Protein AF-A0A936J307-F1 (afdb_monomer)

Sequence (129 aa):
MAWFHLVFGILLFVVFTQTGACMRADFPDKEMMSQELRVLVRSRHIYILFSALIHISLGAYFRFASSTWRKAVQIAGSAVLLASSALLFRAFVVETYTLQNYSDLSRFGIYASLAGVALHLIGGVQRKN

Solvent-acc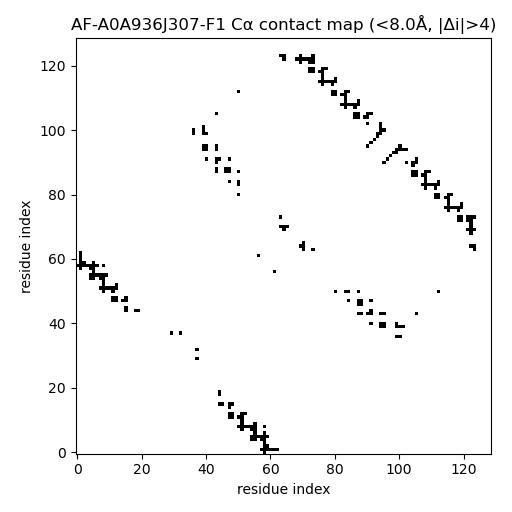essible surface area (backbone atoms only — not comparable to full-atom values): 6474 Å² total; per-residue (Å²): 104,30,67,55,29,28,55,52,11,51,51,33,40,53,50,30,58,50,54,53,49,50,52,52,68,79,47,70,65,60,82,80,47,54,72,68,50,53,50,50,45,52,51,32,50,50,44,29,40,53,44,12,50,54,26,32,53,39,20,76,69,56,72,82,43,90,50,68,68,31,31,50,37,31,51,51,11,53,53,34,37,52,53,14,44,52,29,22,49,48,24,30,51,43,30,48,74,71,63,64,44,90,66,64,44,45,55,52,12,52,53,29,38,53,50,11,52,48,28,36,46,68,24,56,62,74,80,85,125

Nearest PDB structures (foldseek):
  7oqz-assembly1_A  TM=3.594E-01  e=7.501E-01  Homo sapiens
  8u8f-assembly1_R  TM=3.563E-01  e=1.858E+00  Homo sapiens
  4zud-assembly1_A  TM=2.670E-01  e=2.513E+00  Escherichia coli

pLDDT: mean 94.51, std 7.67, range [49.78, 98.81]

Mean predicted aligned error: 3.51 Å

Structure (mmCIF, N/CA/C/O backbone):
data_AF-A0A936J307-F1
#
_entry.id   AF-A0A936J307-F1
#
loop_
_atom_site.group_PDB
_atom_site.id
_atom_site.type_symbol
_atom_site.label_atom_id
_atom_site.label_alt_id
_atom_site.label_comp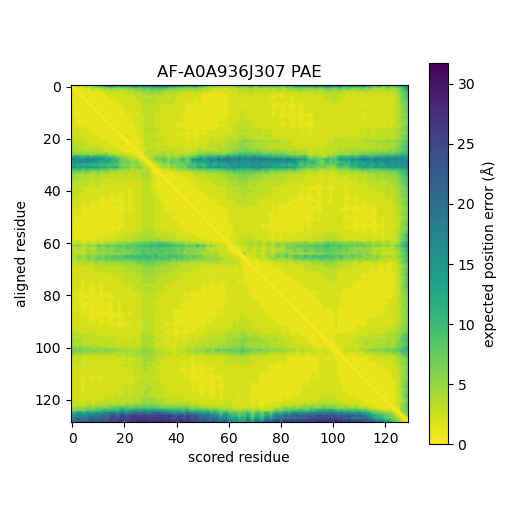_id
_atom_site.label_asym_id
_atom_site.label_entity_id
_atom_site.label_seq_id
_atom_site.pdbx_PDB_ins_code
_atom_site.Cartn_x
_atom_site.Cartn_y
_atom_site.Cartn_z
_atom_site.occupancy
_atom_site.B_iso_or_equiv
_atom_site.auth_seq_id
_atom_site.auth_comp_id
_atom_site.auth_asym_id
_atom_site.auth_atom_id
_atom_site.pdbx_PDB_model_num
ATOM 1 N N . MET A 1 1 ? -2.561 7.127 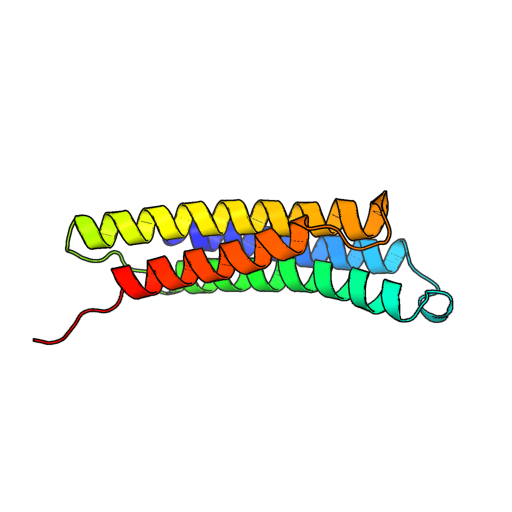15.361 1.00 83.25 1 MET A N 1
ATOM 2 C CA . MET A 1 1 ? -2.697 6.081 14.321 1.00 83.25 1 MET A CA 1
ATOM 3 C C . MET A 1 1 ? -3.516 6.530 13.122 1.00 83.25 1 MET A C 1
ATOM 5 O O . MET A 1 1 ? -2.969 6.453 12.038 1.00 83.25 1 MET A O 1
ATOM 9 N N . ALA A 1 2 ? -4.741 7.055 13.268 1.00 91.94 2 ALA A N 1
ATOM 10 C CA . ALA A 1 2 ? -5.491 7.592 12.118 1.00 91.94 2 ALA A CA 1
ATOM 11 C C . ALA A 1 2 ? -4.693 8.668 11.350 1.00 91.94 2 ALA A C 1
ATOM 13 O O . ALA A 1 2 ? -4.380 8.486 10.180 1.00 91.94 2 ALA A O 1
ATOM 14 N N . TRP A 1 3 ? -4.211 9.704 12.047 1.00 95.62 3 TRP A N 1
ATOM 15 C CA . TRP A 1 3 ? -3.333 10.721 11.447 1.00 95.62 3 TRP A CA 1
ATOM 16 C C . TRP A 1 3 ? -2.098 10.135 10.746 1.00 95.62 3 TRP A C 1
ATOM 18 O O . TRP A 1 3 ? -1.757 10.538 9.641 1.00 95.62 3 TRP A O 1
ATOM 28 N N . PHE A 1 4 ? -1.458 9.138 11.362 1.00 96.88 4 PHE A N 1
ATOM 29 C CA . PHE A 1 4 ? -0.306 8.461 10.770 1.00 96.88 4 PHE A CA 1
ATOM 30 C C . PHE A 1 4 ? -0.671 7.766 9.450 1.00 96.88 4 PHE A C 1
ATOM 32 O O . PHE A 1 4 ? 0.016 7.968 8.456 1.00 96.88 4 PHE A O 1
ATOM 39 N N . HIS A 1 5 ? -1.767 7.000 9.415 1.00 98.06 5 HIS A N 1
ATOM 40 C CA . HIS A 1 5 ? -2.251 6.377 8.181 1.00 98.06 5 HIS A CA 1
ATOM 41 C C . HIS A 1 5 ? -2.597 7.422 7.116 1.00 98.06 5 HIS A C 1
ATOM 43 O O . HIS A 1 5 ? -2.258 7.217 5.956 1.00 98.06 5 HIS A O 1
ATOM 49 N N . LEU A 1 6 ? -3.189 8.555 7.503 1.00 98.31 6 LEU A N 1
ATOM 50 C CA . LEU A 1 6 ? -3.519 9.633 6.574 1.00 98.31 6 LEU A CA 1
ATOM 51 C C . LEU A 1 6 ? -2.262 10.230 5.932 1.00 98.31 6 LEU A C 1
ATOM 53 O O . LEU A 1 6 ? -2.151 10.246 4.710 1.00 98.31 6 LEU A O 1
ATOM 57 N N . VAL A 1 7 ? -1.300 10.673 6.749 1.00 98.44 7 VAL A N 1
ATOM 58 C CA . VAL A 1 7 ? -0.038 11.251 6.260 1.00 98.44 7 VAL A CA 1
ATOM 59 C C . VAL A 1 7 ? 0.715 10.237 5.406 1.00 98.44 7 VAL A C 1
ATOM 61 O O . VAL A 1 7 ? 1.128 10.555 4.296 1.00 98.44 7 VAL A O 1
ATOM 64 N N . PHE A 1 8 ? 0.846 8.999 5.882 1.00 98.56 8 PHE A N 1
ATOM 65 C CA . PHE A 1 8 ? 1.536 7.944 5.146 1.00 98.56 8 PHE A CA 1
ATOM 66 C C . PHE A 1 8 ? 0.848 7.620 3.812 1.00 98.56 8 PHE A C 1
ATOM 68 O O . PHE A 1 8 ? 1.517 7.459 2.796 1.00 98.56 8 PHE A O 1
ATOM 75 N N . GLY A 1 9 ? -0.484 7.580 3.788 1.00 98.56 9 GLY A N 1
ATOM 76 C CA . GLY A 1 9 ? -1.259 7.371 2.570 1.00 98.56 9 GLY A CA 1
ATOM 77 C C . GLY A 1 9 ? -1.100 8.512 1.563 1.00 98.56 9 GLY A C 1
ATOM 78 O O . GLY A 1 9 ? -0.927 8.250 0.377 1.00 98.56 9 GLY A O 1
ATOM 79 N N . ILE A 1 10 ? -1.067 9.767 2.024 1.00 98.75 10 ILE A N 1
ATOM 80 C CA . ILE A 1 10 ? -0.773 10.931 1.172 1.00 98.75 10 ILE A CA 1
ATOM 81 C C . ILE A 1 10 ? 0.649 10.840 0.604 1.00 98.75 10 ILE A C 1
ATOM 83 O O . ILE A 1 10 ? 0.844 11.060 -0.589 1.00 98.75 10 ILE A O 1
ATOM 87 N N . LEU A 1 11 ? 1.639 10.463 1.420 1.00 98.69 11 LEU A N 1
ATOM 88 C CA . LEU A 1 11 ? 3.010 10.259 0.945 1.00 98.69 11 LEU A CA 1
ATOM 89 C C . LEU A 1 11 ? 3.077 9.159 -0.122 1.00 98.69 11 LEU A C 1
ATOM 91 O O . LEU A 1 11 ? 3.679 9.369 -1.171 1.00 98.69 11 LEU A O 1
ATOM 95 N N . LEU A 1 12 ? 2.410 8.019 0.087 1.00 98.69 12 LEU A N 1
ATOM 96 C CA . LEU A 1 12 ? 2.319 6.964 -0.927 1.00 98.69 12 LEU A CA 1
ATOM 97 C C . LEU A 1 12 ? 1.601 7.425 -2.198 1.00 98.69 12 LEU A C 1
ATOM 99 O O . LEU A 1 12 ? 1.975 7.008 -3.291 1.00 98.69 12 LEU A O 1
ATOM 103 N N . PHE A 1 13 ? 0.594 8.290 -2.082 1.00 98.75 13 PHE A N 1
ATOM 104 C CA . PHE A 1 13 ? -0.076 8.874 -3.240 1.00 98.75 13 PHE A CA 1
ATOM 105 C C . PHE A 1 13 ? 0.878 9.766 -4.049 1.00 98.75 13 PHE A C 1
ATOM 107 O O . PHE A 1 13 ? 0.893 9.694 -5.276 1.00 98.75 13 PHE A O 1
ATOM 114 N N . VAL A 1 14 ? 1.734 10.548 -3.383 1.00 98.69 14 VAL A N 1
ATOM 115 C CA . VAL A 1 14 ? 2.809 11.303 -4.051 1.00 98.69 14 VAL A CA 1
ATOM 116 C C . VAL A 1 14 ? 3.824 10.359 -4.705 1.00 98.69 14 VAL A C 1
ATOM 118 O O . VAL A 1 14 ? 4.204 10.566 -5.853 1.00 98.69 14 VAL A O 1
ATOM 121 N N . VAL A 1 15 ? 4.222 9.277 -4.030 1.00 98.50 15 VAL A N 1
ATOM 122 C CA . VAL A 1 15 ? 5.099 8.251 -4.625 1.00 98.50 15 VAL A CA 1
ATOM 123 C C . VAL A 1 15 ? 4.448 7.624 -5.861 1.00 98.50 15 VAL A C 1
ATOM 125 O O . VAL A 1 15 ? 5.110 7.416 -6.878 1.00 98.50 15 VAL A O 1
ATOM 128 N N . PHE A 1 16 ? 3.142 7.364 -5.825 1.00 98.62 16 PHE A N 1
ATOM 129 C CA . PHE A 1 16 ? 2.393 6.919 -6.994 1.00 98.62 16 PHE A CA 1
ATOM 130 C C . PHE A 1 16 ? 2.501 7.940 -8.138 1.00 98.62 16 PHE A C 1
ATOM 132 O O . PHE A 1 16 ? 2.930 7.572 -9.225 1.00 98.62 16 PHE A O 1
ATOM 139 N N . THR A 1 17 ? 2.221 9.228 -7.930 1.00 98.44 17 THR A N 1
ATOM 140 C CA . THR A 1 17 ? 2.307 10.206 -9.035 1.00 98.44 17 THR A CA 1
ATOM 141 C C . THR A 1 17 ? 3.721 10.320 -9.617 1.00 98.44 17 THR A C 1
ATOM 143 O O . THR A 1 17 ? 3.872 10.374 -10.842 1.00 98.44 17 THR A O 1
ATOM 146 N N . GLN A 1 18 ? 4.750 10.279 -8.766 1.00 98.19 18 GLN A N 1
ATOM 147 C CA . GLN A 1 18 ? 6.157 10.313 -9.176 1.00 98.19 18 GLN A CA 1
ATOM 148 C C . GLN A 1 18 ? 6.555 9.075 -9.984 1.00 98.19 18 GLN A C 1
ATOM 150 O O . GLN A 1 18 ? 7.074 9.205 -11.090 1.00 98.19 18 GLN A O 1
ATOM 155 N N . THR A 1 19 ? 6.251 7.874 -9.490 1.00 97.19 19 THR A N 1
ATOM 156 C CA . THR A 1 19 ? 6.560 6.620 -10.203 1.00 97.19 19 THR A CA 1
ATOM 157 C C . THR A 1 19 ? 5.859 6.539 -11.560 1.00 97.19 19 THR A C 1
ATOM 159 O O . THR A 1 19 ? 6.438 6.048 -12.527 1.00 97.19 19 THR A O 1
ATOM 162 N N . GLY A 1 20 ? 4.650 7.096 -11.674 1.00 96.50 20 GLY A N 1
ATOM 163 C CA . GLY A 1 20 ? 3.943 7.201 -12.951 1.00 96.50 20 GLY A CA 1
ATOM 164 C C . GLY A 1 20 ? 4.609 8.168 -13.933 1.00 96.50 20 GLY A C 1
ATOM 165 O O . GLY A 1 20 ? 4.561 7.944 -15.143 1.00 96.50 20 GLY A O 1
ATOM 166 N N . ALA A 1 21 ? 5.240 9.237 -13.437 1.00 96.25 21 ALA A N 1
ATOM 167 C CA . ALA A 1 21 ? 6.048 10.130 -14.263 1.00 96.25 21 ALA A CA 1
ATOM 168 C C . ALA A 1 21 ? 7.326 9.436 -14.756 1.00 96.25 21 ALA A C 1
ATOM 170 O O . ALA A 1 21 ? 7.592 9.490 -15.956 1.00 96.25 21 ALA A O 1
ATOM 171 N N . CYS A 1 22 ? 8.036 8.715 -13.879 1.00 94.69 22 CYS A N 1
ATOM 172 C CA . CYS A 1 22 ? 9.201 7.903 -14.253 1.00 94.69 22 CYS A CA 1
ATOM 173 C C . CYS A 1 22 ? 8.842 6.897 -15.350 1.00 94.69 22 CYS A C 1
ATOM 175 O O . CYS A 1 22 ? 9.429 6.918 -16.423 1.00 94.69 22 CYS A O 1
ATOM 177 N N . MET A 1 23 ? 7.771 6.118 -15.168 1.00 93.81 23 MET A N 1
ATOM 178 C CA . MET A 1 23 ? 7.318 5.160 -16.182 1.00 93.81 23 MET A CA 1
ATOM 179 C C . MET A 1 23 ? 7.028 5.788 -17.551 1.00 93.81 23 MET A C 1
ATOM 181 O O . MET A 1 23 ? 7.204 5.136 -18.578 1.00 93.81 23 MET A O 1
ATOM 185 N N . ARG A 1 24 ? 6.525 7.028 -17.595 1.00 92.12 24 ARG A N 1
ATOM 186 C CA . ARG A 1 24 ? 6.278 7.714 -18.871 1.00 92.12 24 ARG A CA 1
ATOM 187 C C . ARG A 1 24 ? 7.572 8.127 -19.561 1.00 92.12 24 ARG A C 1
ATOM 189 O O . ARG A 1 24 ? 7.594 8.077 -20.787 1.00 92.12 24 ARG A O 1
ATOM 196 N N . ALA A 1 25 ? 8.577 8.535 -18.790 1.00 92.88 25 ALA A N 1
ATOM 197 C CA . ALA A 1 25 ? 9.881 8.953 -19.290 1.00 92.88 25 ALA A CA 1
ATOM 198 C C . ALA A 1 25 ? 10.746 7.757 -19.714 1.00 92.88 25 ALA A C 1
ATOM 200 O O . ALA A 1 25 ? 11.321 7.784 -20.795 1.00 92.88 25 ALA A O 1
ATOM 201 N N . ASP A 1 26 ? 10.781 6.699 -18.901 1.00 90.81 26 ASP A N 1
ATOM 202 C CA . ASP A 1 26 ? 11.674 5.548 -19.093 1.00 90.81 26 ASP A CA 1
ATOM 203 C C . ASP A 1 26 ? 11.149 4.556 -20.142 1.00 90.81 26 ASP A C 1
ATOM 205 O O . ASP A 1 26 ? 11.920 3.823 -20.755 1.00 90.81 26 ASP A O 1
ATOM 209 N N . PHE A 1 27 ? 9.831 4.540 -20.370 1.00 87.69 27 PHE A N 1
ATOM 210 C CA . PHE A 1 27 ? 9.179 3.707 -21.385 1.00 87.69 27 PHE A CA 1
ATOM 211 C C . PHE A 1 27 ? 8.403 4.585 -22.386 1.00 87.69 27 PHE A C 1
ATOM 213 O O . PHE A 1 27 ? 7.160 4.592 -22.368 1.00 87.69 27 PHE A O 1
ATOM 220 N N . PRO A 1 28 ? 9.090 5.370 -23.240 1.00 78.62 28 PRO A N 1
ATOM 221 C CA . PRO A 1 28 ? 8.436 6.256 -24.203 1.00 78.62 28 PRO A CA 1
ATOM 222 C C . PRO A 1 28 ? 7.663 5.448 -25.258 1.00 78.62 28 PRO A C 1
ATOM 224 O O . PRO A 1 28 ? 6.455 5.654 -25.413 1.00 78.62 28 PRO A O 1
ATOM 227 N N . ASP A 1 29 ? 8.299 4.429 -25.843 1.00 81.81 29 ASP A N 1
ATOM 228 C CA . ASP A 1 29 ? 7.763 3.599 -26.930 1.00 81.81 29 ASP A CA 1
ATOM 229 C C . ASP A 1 29 ? 7.006 2.371 -26.409 1.00 81.81 29 ASP A C 1
ATOM 231 O O . ASP A 1 29 ? 7.393 1.213 -26.578 1.00 81.81 29 ASP A O 1
ATOM 235 N N . LYS A 1 30 ? 5.876 2.618 -25.742 1.00 76.56 30 LYS A N 1
ATOM 236 C CA . LYS A 1 30 ? 5.075 1.571 -25.069 1.00 76.56 30 LYS A CA 1
ATOM 237 C C . LYS A 1 30 ? 4.577 0.480 -26.022 1.00 76.56 30 LYS A C 1
ATOM 239 O O . LYS A 1 30 ? 4.257 -0.620 -25.569 1.00 76.56 30 LYS A O 1
ATOM 244 N N . GLU A 1 31 ? 4.484 0.771 -27.316 1.00 79.12 31 GLU A N 1
ATOM 245 C CA . GLU A 1 31 ? 4.069 -0.193 -28.340 1.00 79.12 31 GLU A CA 1
ATOM 246 C C . GLU A 1 31 ? 5.124 -1.274 -28.586 1.00 79.12 31 GLU A C 1
ATOM 248 O O . GLU A 1 31 ? 4.758 -2.419 -28.842 1.00 79.12 31 GLU A O 1
ATOM 253 N N . MET A 1 32 ? 6.407 -0.951 -28.389 1.00 83.81 32 MET A N 1
ATOM 254 C CA . MET A 1 32 ? 7.519 -1.895 -28.533 1.00 83.81 32 MET A CA 1
ATOM 255 C C . MET A 1 32 ? 7.643 -2.864 -27.352 1.00 83.81 32 MET A C 1
ATOM 257 O O . MET A 1 32 ? 8.288 -3.904 -27.463 1.00 83.81 32 MET A O 1
ATOM 261 N N . MET A 1 33 ? 7.022 -2.550 -26.213 1.00 89.00 33 MET A N 1
ATOM 262 C CA . MET A 1 33 ? 6.990 -3.455 -25.065 1.00 89.00 33 MET A CA 1
ATOM 263 C C . MET A 1 33 ? 6.103 -4.668 -25.359 1.00 89.00 33 MET A C 1
ATOM 265 O O . MET A 1 33 ? 5.017 -4.533 -25.928 1.00 89.00 33 MET A O 1
ATOM 269 N N . SER A 1 34 ? 6.499 -5.848 -24.877 1.00 92.12 34 SER A N 1
ATOM 270 C CA . SER A 1 34 ? 5.600 -7.003 -24.888 1.00 92.12 34 SER A CA 1
ATOM 271 C C . SER A 1 34 ? 4.330 -6.703 -24.078 1.00 92.12 34 SER A C 1
ATOM 273 O O . SER A 1 34 ? 4.336 -5.922 -23.118 1.00 92.12 34 SER A O 1
ATOM 275 N N . GLN A 1 35 ? 3.212 -7.326 -24.459 1.00 93.50 35 GLN A N 1
ATOM 276 C CA . GLN A 1 35 ? 1.941 -7.175 -23.742 1.00 93.50 35 GLN A CA 1
ATOM 277 C C . GLN A 1 35 ? 2.086 -7.546 -22.257 1.00 93.50 35 GLN A C 1
ATOM 279 O O . GLN A 1 35 ? 1.565 -6.847 -21.389 1.00 93.50 35 GLN A O 1
ATOM 284 N N . GLU A 1 36 ? 2.832 -8.611 -21.972 1.00 93.25 36 GLU A N 1
ATOM 285 C CA . GLU A 1 36 ? 3.119 -9.106 -20.625 1.00 93.25 36 GLU A CA 1
ATOM 286 C C . GLU A 1 36 ? 3.849 -8.055 -19.785 1.00 93.25 36 GLU A C 1
ATOM 288 O O . GLU A 1 36 ? 3.398 -7.716 -18.689 1.00 93.25 36 GLU A O 1
ATOM 293 N N . LEU A 1 37 ? 4.914 -7.458 -20.329 1.00 92.94 37 LEU A N 1
ATOM 294 C CA . LEU A 1 37 ? 5.677 -6.426 -19.634 1.00 92.94 37 LEU A CA 1
ATOM 295 C C . LEU A 1 37 ? 4.828 -5.172 -19.394 1.00 92.94 37 LEU A C 1
ATOM 297 O O . LEU A 1 37 ? 4.866 -4.598 -18.306 1.00 92.94 37 LEU A O 1
ATOM 301 N N . ARG A 1 38 ? 3.990 -4.767 -20.361 1.00 94.06 38 ARG A N 1
ATOM 302 C CA . ARG A 1 38 ? 3.051 -3.648 -20.160 1.00 94.06 38 ARG A CA 1
ATOM 303 C C . ARG A 1 38 ? 2.106 -3.896 -18.988 1.00 94.06 38 ARG A C 1
ATOM 305 O O . ARG A 1 38 ? 1.866 -2.979 -18.201 1.00 94.06 38 ARG A O 1
ATOM 312 N N . VAL A 1 39 ? 1.552 -5.104 -18.882 1.00 95.06 39 VAL A N 1
ATOM 313 C CA . VAL A 1 39 ? 0.654 -5.478 -17.781 1.00 95.06 39 VAL A CA 1
ATOM 314 C C . VAL A 1 39 ? 1.413 -5.500 -16.459 1.00 95.06 39 VAL A C 1
ATOM 316 O O . VAL A 1 39 ? 0.936 -4.913 -15.487 1.00 95.06 39 VAL A O 1
ATOM 319 N N . LEU A 1 40 ? 2.603 -6.107 -16.424 1.00 96.00 40 LEU A N 1
ATOM 320 C CA . LEU A 1 40 ? 3.449 -6.167 -15.234 1.00 96.00 40 LEU A CA 1
ATOM 321 C C . LEU A 1 40 ? 3.715 -4.761 -14.684 1.00 96.00 40 LEU A C 1
ATOM 323 O O . LEU A 1 40 ? 3.290 -4.447 -13.571 1.00 96.00 40 LEU A O 1
ATOM 327 N N . VAL A 1 41 ? 4.316 -3.893 -15.497 1.00 95.19 41 VAL A N 1
ATOM 328 C CA . VAL A 1 41 ? 4.729 -2.534 -15.119 1.00 95.19 41 VAL A CA 1
ATOM 329 C C . VAL A 1 41 ? 3.535 -1.697 -14.636 1.00 95.19 41 VAL A C 1
ATOM 331 O O . VAL A 1 41 ? 3.584 -1.086 -13.565 1.00 95.19 41 VAL A O 1
ATOM 334 N N . ARG A 1 42 ? 2.404 -1.732 -15.356 1.00 95.69 42 ARG A N 1
ATOM 335 C CA . ARG A 1 42 ? 1.176 -1.020 -14.947 1.00 95.69 42 ARG A CA 1
ATOM 336 C C . ARG A 1 42 ? 0.584 -1.574 -13.653 1.00 95.69 42 ARG A C 1
ATOM 338 O O . ARG A 1 42 ? 0.128 -0.796 -12.816 1.00 95.69 42 ARG A O 1
ATOM 345 N N . SER A 1 43 ? 0.596 -2.895 -13.474 1.00 97.44 43 SER A N 1
ATOM 346 C CA . SER A 1 43 ? 0.055 -3.523 -12.268 1.00 97.44 43 SER A CA 1
ATOM 347 C C . SER A 1 43 ? 0.855 -3.139 -11.022 1.00 97.44 43 SER A C 1
ATOM 349 O O . SER A 1 43 ? 0.267 -2.821 -9.993 1.00 97.44 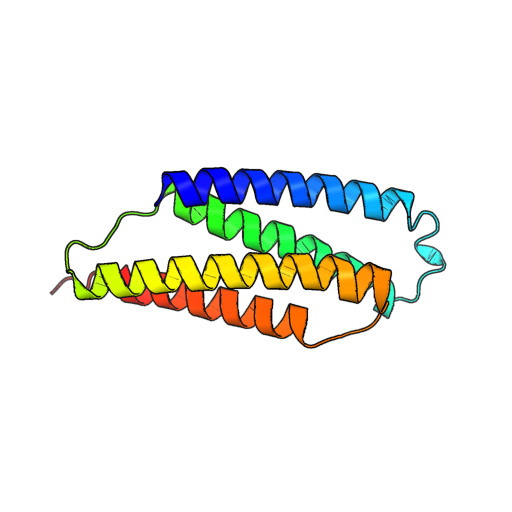43 SER A O 1
ATOM 351 N N . ARG A 1 44 ? 2.192 -3.083 -11.096 1.00 97.69 44 ARG A N 1
ATOM 352 C CA . ARG A 1 44 ? 3.003 -2.735 -9.916 1.00 97.69 44 ARG A CA 1
ATOM 353 C C . ARG A 1 44 ? 2.839 -1.282 -9.526 1.00 97.69 44 ARG A C 1
ATOM 355 O O . ARG A 1 44 ? 2.759 -0.967 -8.344 1.00 97.69 44 ARG A O 1
ATOM 362 N N . HIS A 1 45 ? 2.694 -0.420 -10.520 1.00 98.12 45 HIS A N 1
ATOM 363 C CA . HIS A 1 45 ? 2.388 0.981 -10.305 1.00 98.12 45 HIS A CA 1
ATOM 364 C C . HIS A 1 45 ? 1.012 1.193 -9.654 1.00 98.12 45 HIS A C 1
ATOM 366 O O . HIS A 1 45 ? 0.921 1.885 -8.639 1.00 98.12 45 HIS A O 1
ATOM 372 N N . ILE A 1 46 ? -0.055 0.552 -10.156 1.00 98.31 46 ILE A N 1
ATOM 373 C CA . ILE A 1 46 ? -1.392 0.708 -9.553 1.00 98.31 46 ILE A CA 1
ATOM 374 C C . ILE A 1 46 ? -1.483 0.082 -8.154 1.00 98.31 46 ILE A C 1
ATOM 376 O O . ILE A 1 46 ? -2.292 0.521 -7.341 1.00 98.31 46 ILE A O 1
ATOM 380 N N . TYR A 1 47 ? -0.624 -0.885 -7.818 1.00 98.62 47 TYR A N 1
ATOM 381 C CA . TYR A 1 47 ? -0.550 -1.422 -6.458 1.00 98.62 47 TYR A CA 1
ATOM 382 C C . TYR A 1 47 ? -0.044 -0.400 -5.431 1.00 98.62 47 TYR A C 1
ATOM 384 O O . TYR A 1 47 ? -0.469 -0.443 -4.276 1.00 98.62 47 TYR A O 1
ATOM 392 N N . ILE A 1 48 ? 0.789 0.564 -5.840 1.00 98.75 48 ILE A N 1
ATOM 393 C CA . ILE A 1 48 ? 1.181 1.686 -4.973 1.00 98.75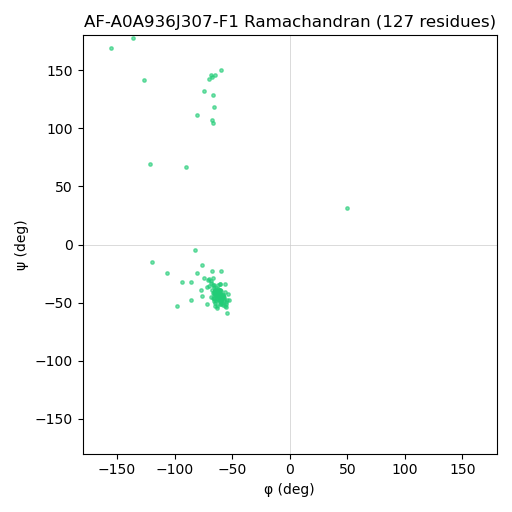 48 ILE A CA 1
ATOM 394 C C . ILE A 1 48 ? -0.042 2.559 -4.673 1.00 98.75 48 ILE A C 1
ATOM 396 O O . ILE A 1 48 ? -0.296 2.867 -3.508 1.00 98.75 48 ILE A O 1
ATOM 400 N N . LEU A 1 49 ? -0.837 2.902 -5.697 1.00 98.81 49 LEU A N 1
ATOM 401 C CA . LEU A 1 49 ? -2.085 3.653 -5.514 1.00 98.81 49 LEU A CA 1
ATOM 402 C C . LEU A 1 49 ? -3.061 2.901 -4.608 1.00 98.81 49 LEU A C 1
ATOM 404 O O . LEU A 1 49 ? -3.610 3.485 -3.681 1.00 98.81 49 LEU A O 1
ATOM 408 N N . PHE A 1 50 ? -3.251 1.606 -4.848 1.00 98.69 50 PHE A N 1
ATOM 409 C CA . PHE A 1 50 ? -4.073 0.743 -4.004 1.00 98.69 50 PHE A CA 1
ATOM 410 C C . PHE A 1 50 ? -3.655 0.824 -2.528 1.00 98.69 50 PHE A C 1
ATOM 412 O O . PHE A 1 50 ? -4.498 1.060 -1.661 1.00 98.69 50 PHE A O 1
ATOM 419 N N . SER A 1 51 ? -2.353 0.722 -2.246 1.00 98.75 51 SER A N 1
ATOM 420 C CA . SER A 1 51 ? -1.829 0.854 -0.884 1.00 98.75 51 SER A CA 1
ATOM 421 C C . SER A 1 51 ? -2.078 2.252 -0.306 1.00 98.75 51 SER A C 1
ATOM 423 O O . SER A 1 51 ? -2.535 2.385 0.830 1.00 98.75 51 SER A O 1
ATOM 425 N N . ALA A 1 52 ? -1.851 3.304 -1.100 1.00 98.81 52 ALA A N 1
ATOM 426 C CA . ALA A 1 52 ? -2.113 4.686 -0.702 1.00 98.81 52 ALA A CA 1
ATOM 427 C C . ALA A 1 52 ? -3.579 4.890 -0.291 1.00 98.81 52 ALA A C 1
ATOM 429 O O . ALA A 1 52 ? -3.852 5.438 0.777 1.00 98.81 52 ALA A O 1
ATOM 430 N N . LEU A 1 53 ? -4.519 4.394 -1.100 1.00 98.75 53 LEU A N 1
ATOM 431 C CA . LEU A 1 53 ? -5.952 4.520 -0.850 1.00 98.75 53 LEU A CA 1
ATOM 432 C C . LEU A 1 53 ? -6.379 3.790 0.427 1.00 98.75 53 LEU A C 1
ATOM 434 O O . LEU A 1 53 ? -7.119 4.372 1.215 1.00 98.75 53 LEU A O 1
ATOM 438 N N . ILE A 1 54 ? -5.865 2.583 0.697 1.00 98.56 54 ILE A N 1
ATOM 439 C CA . ILE A 1 54 ? -6.132 1.881 1.967 1.00 98.56 54 ILE A CA 1
ATOM 440 C C . ILE A 1 54 ? -5.712 2.743 3.162 1.00 98.56 54 ILE A C 1
ATOM 442 O O . ILE A 1 54 ? -6.477 2.918 4.115 1.00 98.56 54 ILE A O 1
ATOM 446 N N . HIS A 1 55 ? -4.500 3.298 3.113 1.00 98.69 55 HIS A N 1
ATOM 447 C CA . HIS A 1 55 ? -3.972 4.134 4.186 1.00 98.69 55 HIS A CA 1
ATOM 448 C C . HIS A 1 55 ? -4.762 5.441 4.343 1.00 98.69 55 HIS A C 1
ATOM 450 O O . HIS A 1 55 ? -5.087 5.809 5.469 1.00 98.69 55 HIS A O 1
ATOM 456 N N . ILE A 1 56 ? -5.154 6.102 3.252 1.00 98.69 56 ILE A N 1
ATOM 457 C CA . ILE A 1 56 ? -5.996 7.307 3.306 1.00 98.69 56 ILE A CA 1
ATOM 458 C C . ILE A 1 56 ? -7.371 6.983 3.899 1.00 98.69 56 ILE A C 1
ATOM 460 O O . ILE A 1 56 ? -7.819 7.682 4.807 1.00 98.69 56 ILE A O 1
ATOM 464 N N . SER A 1 57 ? -8.028 5.909 3.449 1.00 97.88 57 SER A N 1
ATOM 465 C CA . SER A 1 57 ? -9.340 5.501 3.964 1.00 97.88 57 SER A CA 1
ATOM 466 C C . SER A 1 57 ? -9.294 5.173 5.455 1.00 97.88 57 SER A C 1
ATOM 468 O O . SER A 1 57 ? -10.150 5.634 6.214 1.00 97.88 57 SER A O 1
ATOM 470 N N . LEU A 1 58 ? -8.271 4.439 5.908 1.00 96.31 58 LEU A N 1
ATOM 471 C CA . LEU A 1 58 ? -8.043 4.240 7.338 1.00 96.31 58 LEU A CA 1
ATOM 472 C C . LEU A 1 58 ? -7.777 5.576 8.031 1.00 96.31 58 LEU A C 1
ATOM 474 O O . LEU A 1 58 ? -8.381 5.867 9.052 1.00 96.31 58 LEU A O 1
ATOM 478 N N . GLY A 1 59 ? -6.929 6.435 7.481 1.00 97.25 59 GLY A N 1
ATOM 479 C CA . GLY A 1 59 ? -6.615 7.716 8.098 1.00 97.25 59 GLY A CA 1
ATOM 480 C C . GLY A 1 59 ? -7.817 8.645 8.282 1.00 97.25 59 GLY A C 1
ATOM 481 O O . GLY A 1 59 ? -7.891 9.345 9.291 1.00 97.25 59 GLY A O 1
ATOM 482 N N . ALA A 1 60 ? -8.771 8.608 7.350 1.00 96.31 60 ALA A N 1
ATOM 483 C CA . ALA A 1 60 ? -9.976 9.430 7.371 1.00 96.31 60 ALA A CA 1
ATOM 484 C C . ALA A 1 60 ? -11.042 8.927 8.359 1.00 96.31 60 ALA A C 1
ATOM 486 O O . ALA A 1 60 ? -11.689 9.732 9.028 1.00 96.31 60 ALA A O 1
ATOM 487 N N . TYR A 1 61 ? -11.233 7.607 8.463 1.00 90.69 61 TYR A N 1
ATOM 488 C CA . TYR A 1 61 ? -12.389 7.036 9.172 1.00 90.69 61 TYR A CA 1
ATOM 489 C C . TYR A 1 61 ? -12.034 6.142 10.366 1.00 90.69 61 TYR A C 1
ATOM 491 O O . TYR A 1 61 ? -12.905 5.831 11.181 1.00 90.69 61 TYR A O 1
ATOM 499 N N . PHE A 1 62 ? -10.779 5.706 10.498 1.00 89.75 62 PHE A N 1
ATOM 500 C CA . PHE A 1 62 ? -10.396 4.713 11.497 1.00 89.75 62 PHE A CA 1
ATOM 501 C C . PHE A 1 62 ? -10.528 5.245 12.924 1.00 89.75 62 PHE A C 1
ATOM 503 O O . PHE A 1 62 ? -9.939 6.258 13.310 1.00 89.75 62 PHE A O 1
ATOM 510 N N . ARG A 1 63 ? -11.233 4.473 13.749 1.00 89.50 63 ARG A N 1
ATOM 511 C CA . ARG A 1 63 ? -11.279 4.631 15.200 1.00 89.50 63 ARG A CA 1
ATOM 512 C C . ARG A 1 63 ? -10.926 3.305 15.854 1.00 89.50 63 ARG A C 1
ATOM 514 O O . ARG A 1 63 ? -11.322 2.238 15.383 1.00 89.50 63 ARG A O 1
ATOM 521 N N . PHE A 1 64 ? -10.183 3.381 16.950 1.00 89.75 64 PHE A N 1
ATOM 522 C CA . PHE A 1 64 ? -9.850 2.195 17.722 1.00 89.75 64 PHE A CA 1
ATOM 523 C C . PHE A 1 64 ? -11.085 1.593 18.387 1.00 89.75 64 PHE A C 1
ATOM 525 O O . PHE A 1 64 ? -11.957 2.315 18.874 1.00 89.75 64 PHE A O 1
ATOM 532 N N . ALA A 1 65 ? -11.121 0.265 18.456 1.00 91.38 65 ALA A N 1
ATOM 533 C CA . ALA A 1 65 ? -12.055 -0.441 19.316 1.00 91.38 65 ALA A CA 1
ATOM 534 C C . ALA A 1 65 ? -11.757 -0.143 20.797 1.00 91.38 65 ALA A C 1
ATOM 536 O O . ALA A 1 65 ? -10.599 0.001 21.194 1.00 91.38 65 ALA A O 1
ATOM 537 N N . SER A 1 66 ? -12.806 -0.086 21.621 1.00 88.69 66 SER A N 1
ATOM 538 C CA . SER A 1 66 ? -12.693 0.130 23.071 1.00 88.69 66 SER A CA 1
ATOM 539 C C . SER A 1 66 ? -12.059 -1.059 23.799 1.00 88.69 66 SER A C 1
ATOM 541 O O . SER A 1 66 ? -11.367 -0.879 24.795 1.00 88.69 66 SER A O 1
ATOM 543 N N . SER A 1 67 ? -12.268 -2.276 23.292 1.00 93.31 67 SER A N 1
ATOM 544 C CA . SER A 1 67 ? -11.701 -3.498 23.864 1.00 93.31 67 SER A CA 1
ATOM 545 C C . SER A 1 67 ? -10.205 -3.632 23.563 1.00 93.31 67 SER A C 1
ATOM 547 O O . SER A 1 67 ? -9.782 -3.524 22.409 1.00 93.31 67 SER A O 1
ATOM 549 N N . THR A 1 68 ? -9.412 -3.947 24.592 1.00 93.94 68 THR A N 1
ATOM 550 C CA . THR A 1 68 ? -7.947 -4.053 24.518 1.00 93.94 68 THR A CA 1
ATOM 551 C C . THR A 1 68 ? -7.465 -5.062 23.475 1.00 93.94 68 THR A C 1
ATOM 553 O O . THR A 1 68 ? -6.583 -4.733 22.682 1.00 93.94 68 THR A O 1
ATOM 556 N N . TRP A 1 69 ? -8.056 -6.263 23.410 1.00 94.94 69 TRP A N 1
ATOM 557 C CA . TRP A 1 69 ? -7.629 -7.277 22.434 1.00 94.94 69 TRP A CA 1
ATOM 558 C C . TRP A 1 69 ? -7.954 -6.845 20.999 1.00 94.94 69 TRP A C 1
ATOM 560 O O . TRP A 1 69 ? -7.134 -6.995 20.098 1.00 94.94 69 TRP A O 1
ATOM 570 N N . ARG A 1 70 ? -9.119 -6.219 20.789 1.00 95.06 70 ARG A N 1
ATOM 571 C CA . ARG A 1 70 ? -9.545 -5.715 19.475 1.00 95.06 70 ARG A CA 1
ATOM 572 C C . ARG A 1 70 ? -8.637 -4.595 18.994 1.00 95.06 70 ARG A C 1
ATOM 574 O O . ARG A 1 70 ? -8.247 -4.573 17.831 1.00 95.06 70 ARG A O 1
ATOM 581 N N . LYS A 1 71 ? -8.252 -3.701 19.906 1.00 95.06 71 LYS A N 1
ATOM 582 C CA . LYS A 1 71 ? -7.259 -2.658 19.650 1.00 95.06 71 LYS A CA 1
ATOM 583 C C . LYS A 1 71 ? -5.907 -3.260 19.260 1.00 95.06 71 LYS A C 1
ATOM 585 O O . LYS A 1 71 ? -5.317 -2.799 18.288 1.00 95.06 71 LYS A O 1
ATOM 590 N N . ALA A 1 72 ? -5.438 -4.294 19.961 1.00 96.56 72 ALA A N 1
ATOM 591 C CA . ALA A 1 72 ? -4.189 -4.980 19.624 1.00 96.56 72 ALA A CA 1
ATOM 592 C C . ALA A 1 72 ? -4.236 -5.611 18.220 1.00 96.56 72 ALA A C 1
ATOM 594 O O . ALA A 1 72 ? -3.309 -5.419 17.436 1.00 96.56 72 ALA A O 1
ATOM 595 N N . VAL A 1 73 ? -5.347 -6.265 17.860 1.00 96.94 73 VAL A N 1
ATOM 596 C CA . VAL A 1 73 ? -5.568 -6.811 16.508 1.00 96.94 73 VAL A CA 1
ATOM 597 C C . VAL A 1 73 ? -5.530 -5.707 15.444 1.00 96.94 73 VAL A C 1
ATOM 599 O O . VAL A 1 73 ? -4.887 -5.876 14.411 1.00 96.94 73 VAL A O 1
ATOM 602 N N . GLN A 1 74 ? -6.146 -4.547 15.698 1.00 97.00 74 GLN A N 1
ATOM 603 C CA . GLN A 1 74 ? -6.079 -3.412 14.769 1.00 97.00 74 GLN A CA 1
ATOM 604 C C . GLN A 1 74 ? -4.658 -2.841 14.633 1.00 97.00 74 GLN A C 1
ATOM 606 O O . GLN A 1 74 ? -4.271 -2.459 13.536 1.00 97.00 74 GLN A O 1
ATOM 611 N N . ILE A 1 75 ? -3.868 -2.800 15.713 1.00 97.25 75 ILE A N 1
ATOM 612 C CA . ILE A 1 75 ? -2.458 -2.370 15.661 1.00 97.25 75 ILE A CA 1
ATOM 613 C C . ILE A 1 75 ? -1.622 -3.355 14.834 1.00 97.25 75 ILE A C 1
ATOM 615 O O . ILE A 1 75 ? -0.812 -2.925 14.013 1.00 97.25 75 ILE A O 1
ATOM 619 N N . ALA A 1 76 ? -1.839 -4.662 15.006 1.00 98.25 76 ALA A N 1
ATOM 620 C CA . ALA A 1 76 ? -1.201 -5.678 14.174 1.00 98.25 76 ALA A CA 1
ATOM 621 C C . ALA A 1 76 ? -1.584 -5.500 12.694 1.00 98.25 76 ALA A C 1
ATOM 623 O O . ALA A 1 76 ? -0.710 -5.522 11.831 1.00 98.25 76 ALA A O 1
ATOM 624 N N . GLY A 1 77 ? -2.863 -5.223 12.409 1.00 98.19 77 GLY A N 1
ATOM 625 C CA . GLY A 1 77 ? -3.342 -4.868 11.070 1.00 98.19 77 GLY A CA 1
ATOM 626 C C . GLY A 1 77 ? -2.589 -3.679 10.471 1.00 98.19 77 GLY A C 1
ATOM 627 O O . GLY A 1 77 ? -2.072 -3.782 9.359 1.00 98.19 77 GLY A O 1
ATOM 628 N N . SER A 1 78 ? -2.423 -2.595 11.235 1.00 98.25 78 SER A N 1
ATOM 629 C CA . SER A 1 78 ? -1.643 -1.426 10.817 1.00 98.25 78 SER A CA 1
ATOM 630 C C . SER A 1 78 ? -0.191 -1.779 10.474 1.00 98.25 78 SER A C 1
ATOM 632 O O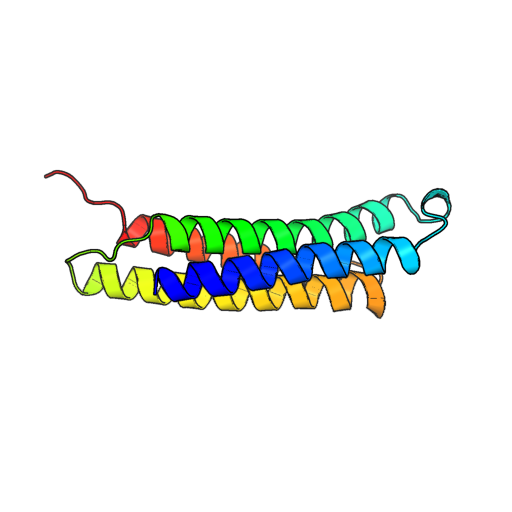 . SER A 1 78 ? 0.323 -1.315 9.457 1.00 98.25 78 SER A O 1
ATOM 634 N N . ALA A 1 79 ? 0.469 -2.608 11.289 1.00 98.44 79 ALA A N 1
ATOM 635 C CA . ALA A 1 79 ? 1.847 -3.036 11.042 1.00 98.44 79 ALA A CA 1
ATOM 636 C C . ALA A 1 79 ? 1.966 -3.881 9.761 1.00 98.44 79 ALA A C 1
ATOM 638 O O . ALA A 1 79 ? 2.866 -3.661 8.950 1.00 98.44 79 ALA A O 1
ATOM 639 N N . VAL A 1 80 ? 1.020 -4.797 9.538 1.00 98.75 80 VAL A N 1
ATOM 640 C CA . VAL A 1 80 ? 0.969 -5.625 8.325 1.00 98.75 80 VAL A CA 1
ATOM 641 C C . VAL A 1 80 ? 0.724 -4.769 7.075 1.00 98.75 80 VAL A C 1
ATOM 643 O O . VAL A 1 80 ? 1.371 -4.991 6.053 1.00 98.75 80 VAL A O 1
ATOM 646 N N . LEU A 1 81 ? -0.138 -3.749 7.142 1.00 98.75 81 LEU A N 1
ATOM 647 C CA . LEU A 1 81 ? -0.369 -2.821 6.023 1.00 98.75 81 LEU A CA 1
ATOM 648 C C . LEU A 1 81 ? 0.863 -1.973 5.677 1.00 98.75 81 LEU A C 1
ATOM 650 O O . LEU A 1 81 ? 1.132 -1.712 4.502 1.00 98.75 81 LEU A O 1
ATOM 654 N N . LEU A 1 82 ? 1.655 -1.585 6.678 1.00 98.62 82 LEU A N 1
ATOM 655 C CA . LEU A 1 82 ? 2.933 -0.915 6.437 1.00 98.62 82 LEU A CA 1
ATOM 656 C C . LEU A 1 82 ? 3.931 -1.838 5.733 1.00 98.62 82 LEU A C 1
ATOM 658 O O . LEU A 1 82 ? 4.537 -1.436 4.739 1.00 98.62 82 LEU A O 1
ATOM 662 N N . ALA A 1 83 ? 4.059 -3.085 6.196 1.00 98.69 83 ALA A N 1
ATOM 663 C CA . ALA A 1 83 ? 4.908 -4.081 5.545 1.00 98.69 83 ALA A CA 1
ATOM 664 C C . ALA A 1 83 ? 4.451 -4.356 4.102 1.00 98.69 83 ALA A C 1
ATOM 666 O O . ALA A 1 83 ? 5.271 -4.384 3.185 1.00 98.69 83 ALA A O 1
ATOM 667 N N . SER A 1 84 ? 3.138 -4.465 3.886 1.00 98.81 84 SER A N 1
ATOM 668 C CA . SER A 1 84 ? 2.527 -4.561 2.559 1.00 98.81 84 SER A CA 1
ATOM 669 C C . SER A 1 84 ? 2.938 -3.396 1.659 1.00 98.81 84 SER A C 1
ATOM 671 O O . SER A 1 84 ? 3.398 -3.616 0.543 1.00 98.81 84 SER A O 1
ATOM 673 N N . SER A 1 85 ? 2.822 -2.157 2.143 1.00 98.75 85 SER A N 1
ATOM 674 C CA . SER A 1 85 ? 3.197 -0.962 1.378 1.00 98.75 85 SER A CA 1
ATOM 675 C C . SER A 1 85 ? 4.664 -0.996 0.939 1.00 98.75 85 SER A C 1
A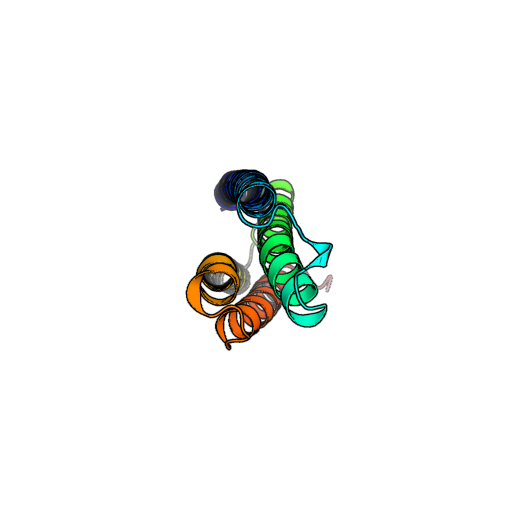TOM 677 O O . SER A 1 85 ? 4.971 -0.714 -0.219 1.00 98.75 85 SER A O 1
ATOM 679 N N . ALA A 1 86 ? 5.566 -1.400 1.840 1.00 98.69 86 ALA A N 1
ATOM 680 C CA . ALA A 1 86 ? 6.986 -1.542 1.533 1.00 98.69 86 ALA A CA 1
ATOM 681 C C . ALA A 1 86 ? 7.245 -2.641 0.488 1.00 98.69 86 ALA A C 1
ATOM 683 O O . ALA A 1 86 ? 8.023 -2.431 -0.443 1.00 98.69 86 ALA A O 1
ATOM 684 N N . LEU A 1 87 ? 6.570 -3.791 0.600 1.00 98.75 87 LEU A N 1
ATOM 685 C CA . LEU A 1 87 ? 6.669 -4.881 -0.374 1.00 98.75 87 LEU A CA 1
ATOM 686 C C . LEU A 1 87 ? 6.161 -4.463 -1.755 1.00 98.75 87 LEU A C 1
ATOM 688 O O . LEU A 1 87 ? 6.829 -4.741 -2.745 1.00 98.75 87 LEU A O 1
ATOM 692 N N . LEU A 1 88 ? 5.022 -3.771 -1.832 1.00 98.75 88 LEU A N 1
ATOM 693 C CA . LEU A 1 88 ? 4.440 -3.316 -3.097 1.00 98.75 88 LEU A CA 1
ATOM 694 C C . LEU A 1 88 ? 5.311 -2.255 -3.777 1.00 98.75 88 LEU A C 1
ATOM 696 O O . LEU A 1 88 ? 5.549 -2.343 -4.981 1.00 98.75 88 LEU A O 1
ATOM 700 N N . PHE A 1 89 ? 5.857 -1.303 -3.016 1.00 98.62 89 PHE A N 1
ATOM 701 C CA . PHE A 1 89 ? 6.818 -0.339 -3.554 1.00 98.62 89 PHE A CA 1
ATOM 702 C C . PHE A 1 89 ? 8.110 -1.025 -4.023 1.00 98.62 89 PHE A C 1
ATOM 704 O O . PHE A 1 89 ? 8.609 -0.752 -5.114 1.00 98.62 89 PHE A O 1
ATOM 711 N N . ARG A 1 90 ? 8.636 -1.977 -3.244 1.00 98.38 90 ARG A N 1
ATOM 712 C CA . ARG A 1 90 ? 9.822 -2.744 -3.642 1.00 98.38 90 ARG A CA 1
ATOM 713 C C . ARG A 1 90 ? 9.559 -3.597 -4.881 1.00 98.38 90 ARG A C 1
ATOM 715 O O . ARG A 1 90 ? 10.429 -3.680 -5.740 1.00 98.38 90 ARG A O 1
ATOM 722 N N . ALA A 1 91 ? 8.377 -4.197 -4.995 1.00 98.25 91 ALA A N 1
ATOM 723 C CA . ALA A 1 91 ? 7.965 -4.946 -6.176 1.00 98.25 91 ALA A CA 1
ATOM 724 C C . ALA A 1 91 ? 7.894 -4.044 -7.409 1.00 98.25 91 ALA A C 1
ATOM 726 O O . ALA A 1 91 ? 8.320 -4.462 -8.478 1.00 98.25 91 ALA A O 1
ATOM 727 N N . PHE A 1 92 ? 7.424 -2.800 -7.264 1.00 98.19 92 PHE A N 1
ATOM 728 C CA . PHE A 1 92 ? 7.499 -1.822 -8.344 1.00 98.19 92 PHE A CA 1
ATOM 729 C C . PHE A 1 92 ? 8.937 -1.633 -8.820 1.00 98.19 92 PHE A C 1
ATOM 731 O O . PHE A 1 92 ? 9.189 -1.826 -10.000 1.00 98.19 92 PHE A O 1
ATOM 738 N N . VAL A 1 93 ? 9.891 -1.353 -7.934 1.00 97.81 93 VAL A N 1
ATOM 739 C CA . VAL A 1 93 ? 11.291 -1.157 -8.347 1.00 97.81 93 VAL A CA 1
ATOM 740 C C . VAL A 1 93 ? 11.883 -2.436 -8.954 1.00 97.81 93 VAL A C 1
ATOM 742 O O . VAL A 1 93 ? 12.380 -2.422 -10.076 1.00 97.81 93 VAL A O 1
ATOM 745 N N . VAL A 1 94 ? 11.797 -3.558 -8.240 1.00 98.19 94 VAL A N 1
ATOM 746 C CA . VAL A 1 94 ? 12.482 -4.801 -8.617 1.00 98.19 94 VAL A CA 1
ATOM 747 C C . VAL A 1 94 ? 11.841 -5.454 -9.839 1.00 98.19 94 VAL A C 1
ATOM 749 O O . VAL A 1 94 ? 12.543 -5.766 -10.795 1.00 98.19 94 VAL A O 1
ATOM 752 N N . GLU A 1 95 ? 10.524 -5.655 -9.849 1.00 97.44 95 GLU A N 1
ATOM 753 C CA . GLU A 1 95 ? 9.856 -6.372 -10.944 1.00 97.44 95 GLU A CA 1
ATOM 754 C C . GLU A 1 95 ? 9.750 -5.508 -12.212 1.00 97.44 95 GLU A C 1
ATOM 756 O O . GLU A 1 95 ? 9.792 -6.052 -13.312 1.00 97.44 95 GLU A O 1
ATOM 761 N N . THR A 1 96 ? 9.681 -4.174 -12.089 1.00 95.38 96 THR A N 1
ATOM 762 C CA . THR A 1 96 ? 9.589 -3.259 -13.249 1.00 95.38 96 THR A CA 1
ATOM 763 C C . THR A 1 96 ? 10.955 -2.906 -13.828 1.00 95.38 96 THR A C 1
ATOM 765 O O . THR A 1 96 ? 11.122 -2.954 -15.042 1.00 95.38 96 THR A O 1
ATOM 768 N N . TYR A 1 97 ? 11.925 -2.525 -12.991 1.00 94.50 97 TYR A N 1
ATOM 769 C CA . TYR A 1 97 ? 13.175 -1.916 -13.462 1.00 94.50 97 TYR A CA 1
ATOM 770 C C . TYR A 1 97 ? 14.388 -2.835 -13.378 1.00 94.50 97 TYR A C 1
ATOM 772 O O . TYR A 1 97 ? 15.346 -2.632 -14.116 1.00 94.50 97 TYR A O 1
ATOM 780 N N . THR A 1 98 ? 14.375 -3.832 -12.493 1.00 95.62 98 THR A N 1
ATOM 781 C CA . THR A 1 98 ? 15.516 -4.747 -12.338 1.00 95.62 98 THR A CA 1
ATOM 782 C C . THR A 1 98 ? 15.305 -6.048 -13.099 1.00 95.62 98 THR A C 1
ATOM 784 O O . THR A 1 98 ? 16.164 -6.452 -13.872 1.00 95.62 98 THR A O 1
ATOM 787 N N . LEU A 1 99 ? 14.173 -6.714 -12.871 1.00 96.00 99 LEU A N 1
ATOM 788 C CA . LEU A 1 99 ? 13.897 -8.038 -13.426 1.00 96.00 99 LEU A CA 1
ATOM 789 C C . LEU A 1 99 ? 13.130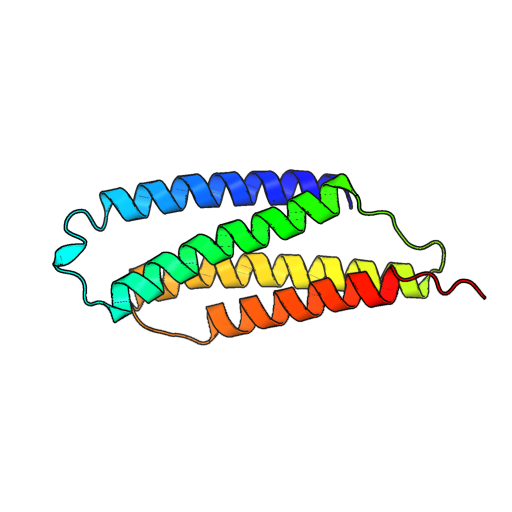 -7.979 -14.745 1.00 96.00 99 LEU A C 1
ATOM 791 O O . LEU A 1 99 ? 13.286 -8.884 -15.559 1.00 96.00 99 LEU A O 1
ATOM 795 N N . GLN A 1 100 ? 12.263 -6.973 -14.923 1.00 94.62 100 GLN A N 1
ATOM 796 C CA . GLN A 1 100 ? 11.276 -6.931 -16.015 1.00 94.62 100 GLN A CA 1
ATOM 797 C C . GLN A 1 100 ? 10.466 -8.235 -16.129 1.00 94.62 100 GLN A C 1
ATOM 799 O O . GLN A 1 100 ? 10.055 -8.657 -17.208 1.00 94.62 100 GLN A O 1
ATOM 804 N N . ASN A 1 101 ? 10.255 -8.894 -14.990 1.00 95.06 101 ASN A N 1
ATOM 805 C CA . ASN A 1 101 ? 9.600 -10.186 -14.874 1.00 95.06 101 ASN A CA 1
ATOM 806 C C . ASN A 1 101 ? 8.999 -10.339 -13.468 1.00 95.06 101 ASN A C 1
ATOM 808 O O . ASN A 1 101 ? 9.262 -9.542 -12.562 1.00 95.06 101 ASN A O 1
ATOM 812 N N . TYR A 1 102 ? 8.174 -11.365 -13.288 1.00 91.38 102 TYR A N 1
ATOM 813 C CA . TYR A 1 102 ? 7.487 -11.647 -12.038 1.00 91.38 102 TYR A CA 1
ATOM 814 C C . TYR A 1 102 ? 8.448 -12.081 -10.926 1.00 91.38 102 TYR A C 1
ATOM 816 O O . TYR A 1 102 ? 9.419 -12.803 -11.145 1.00 91.38 102 TYR A O 1
ATOM 824 N N . SER A 1 103 ? 8.107 -11.688 -9.700 1.00 94.56 103 SER A N 1
ATOM 825 C CA . SER A 1 103 ? 8.665 -12.231 -8.462 1.00 94.56 103 SER A CA 1
ATOM 826 C C . SER A 1 103 ? 7.531 -12.471 -7.457 1.00 94.56 103 SER A C 1
ATOM 828 O O . SER A 1 103 ? 6.373 -12.137 -7.724 1.00 94.56 103 SER A O 1
ATOM 830 N N . ASP A 1 104 ? 7.851 -13.003 -6.278 1.00 97.38 104 ASP A N 1
ATOM 831 C CA . ASP A 1 104 ? 6.873 -13.145 -5.195 1.00 97.38 104 ASP A CA 1
ATOM 832 C C . ASP A 1 104 ? 6.671 -11.863 -4.363 1.00 97.38 104 ASP A C 1
ATOM 834 O O . ASP A 1 104 ? 5.787 -11.827 -3.508 1.00 97.38 104 ASP A O 1
ATOM 838 N N . LEU A 1 105 ? 7.428 -10.782 -4.605 1.00 98.25 105 LEU A N 1
ATOM 839 C CA . LEU A 1 105 ? 7.321 -9.542 -3.818 1.00 98.25 105 LEU A CA 1
ATOM 840 C C . LEU A 1 105 ? 5.924 -8.926 -3.906 1.00 98.25 105 LEU A C 1
ATOM 842 O O . LEU A 1 105 ? 5.299 -8.638 -2.884 1.00 98.25 105 LEU A O 1
ATOM 846 N N . SER A 1 106 ? 5.421 -8.743 -5.127 1.00 97.62 106 SER A N 1
ATOM 847 C CA . SER A 1 106 ? 4.075 -8.211 -5.361 1.00 97.62 106 SER A CA 1
ATOM 848 C C . SER A 1 106 ? 2.990 -9.131 -4.799 1.00 97.62 106 SER A C 1
ATOM 850 O O . SER A 1 106 ? 2.036 -8.652 -4.188 1.00 97.62 106 SER A O 1
ATOM 852 N N . ARG A 1 107 ? 3.161 -10.451 -4.942 1.00 97.88 107 ARG A N 1
ATOM 853 C CA . ARG A 1 107 ? 2.255 -11.471 -4.399 1.00 97.88 107 ARG A CA 1
ATOM 854 C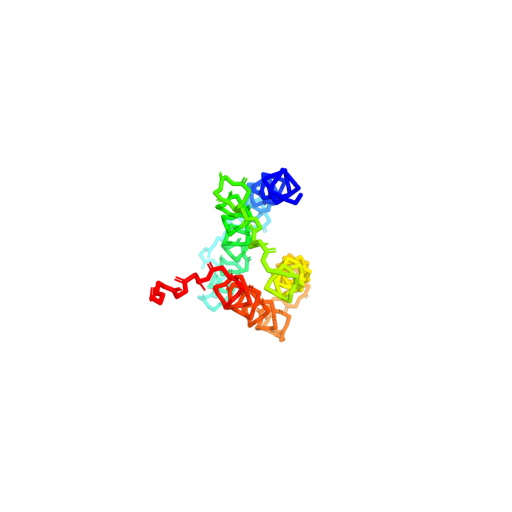 C . ARG A 1 107 ? 2.160 -11.374 -2.877 1.00 97.88 107 ARG A C 1
ATOM 856 O O . ARG A 1 107 ? 1.057 -11.277 -2.340 1.00 97.88 107 ARG A O 1
ATOM 863 N N . PHE A 1 108 ? 3.298 -11.350 -2.184 1.00 98.62 108 PHE A N 1
ATOM 864 C CA . PHE A 1 108 ? 3.330 -11.195 -0.731 1.00 98.62 108 PHE A CA 1
ATOM 865 C C . PHE A 1 108 ? 2.791 -9.839 -0.285 1.00 98.62 108 PHE A C 1
ATOM 867 O O . PHE A 1 108 ? 2.071 -9.785 0.707 1.00 98.62 108 PHE A O 1
ATOM 874 N N . GLY A 1 109 ? 3.062 -8.762 -1.029 1.00 98.62 109 GLY A N 1
ATOM 875 C CA . GLY A 1 109 ? 2.480 -7.448 -0.761 1.00 98.62 109 GLY A CA 1
ATOM 876 C C . GLY A 1 109 ? 0.951 -7.470 -0.827 1.00 98.62 109 GLY A C 1
ATOM 877 O O . GLY A 1 109 ? 0.288 -7.051 0.116 1.00 98.62 109 GLY A O 1
ATOM 878 N N . ILE A 1 110 ? 0.367 -8.044 -1.881 1.00 98.50 110 ILE A N 1
ATOM 879 C CA . ILE A 1 110 ? -1.093 -8.156 -2.002 1.00 98.50 110 ILE A CA 1
ATOM 880 C C . ILE A 1 110 ? -1.686 -9.012 -0.874 1.00 98.50 110 ILE A C 1
ATOM 882 O O . ILE A 1 110 ? -2.641 -8.578 -0.228 1.00 98.50 110 ILE A O 1
ATOM 886 N N . TYR A 1 111 ? -1.118 -10.180 -0.563 1.00 98.62 111 TYR A N 1
ATOM 887 C CA . TYR A 1 111 ? -1.634 -11.004 0.538 1.00 98.62 111 TYR A CA 1
ATOM 888 C C . TYR A 1 111 ? -1.456 -10.359 1.915 1.00 98.62 111 TYR A C 1
ATOM 890 O O . TYR A 1 111 ? -2.343 -10.479 2.760 1.00 98.62 111 TYR A O 1
ATOM 898 N N . ALA A 1 112 ? -0.370 -9.617 2.134 1.00 98.81 112 ALA A N 1
ATOM 899 C CA . ALA A 1 112 ? -0.200 -8.822 3.341 1.00 98.81 112 ALA A CA 1
ATOM 900 C C . ALA A 1 112 ? -1.269 -7.723 3.426 1.00 98.81 112 ALA A C 1
ATOM 902 O O . ALA A 1 112 ? -1.876 -7.560 4.480 1.00 98.81 112 ALA A O 1
ATOM 903 N N . SER A 1 113 ? -1.581 -7.023 2.327 1.00 98.75 113 SER A N 1
ATOM 904 C CA . SER A 1 113 ? -2.657 -6.022 2.326 1.00 98.75 113 SER A CA 1
ATOM 905 C C . SER A 1 113 ? -4.007 -6.627 2.724 1.00 98.75 113 SER A C 1
ATOM 907 O O . SER A 1 113 ? -4.690 -6.090 3.597 1.00 98.75 113 SER A O 1
ATOM 909 N N . LEU A 1 114 ? -4.345 -7.794 2.163 1.00 98.69 114 LEU A N 1
ATOM 910 C CA . LEU A 1 114 ? -5.549 -8.547 2.499 1.00 98.69 114 LEU A CA 1
ATOM 911 C C . LEU A 1 114 ? -5.578 -8.912 3.987 1.00 98.69 114 LEU A C 1
ATOM 913 O O . LEU A 1 114 ? -6.568 -8.638 4.664 1.00 98.69 114 LEU A O 1
ATOM 917 N N . ALA A 1 115 ? -4.491 -9.486 4.511 1.00 98.69 115 ALA A N 1
ATOM 918 C CA . ALA A 1 115 ? -4.383 -9.842 5.922 1.00 98.69 115 ALA A CA 1
ATOM 919 C C . ALA A 1 115 ? -4.520 -8.610 6.833 1.00 98.69 115 ALA A C 1
ATOM 921 O O . ALA A 1 115 ? -5.269 -8.640 7.807 1.00 98.69 115 ALA A O 1
ATOM 922 N N . GLY A 1 116 ? -3.860 -7.501 6.494 1.00 98.50 116 GLY A N 1
ATOM 923 C CA . GLY A 1 116 ? -3.938 -6.249 7.243 1.00 98.50 116 GLY A CA 1
ATOM 924 C C . GLY A 1 116 ? -5.358 -5.678 7.294 1.00 98.50 116 GLY A C 1
ATOM 925 O O . GLY A 1 116 ? -5.850 -5.337 8.372 1.00 98.50 116 GLY A O 1
ATOM 926 N N . VAL A 1 117 ? -6.057 -5.646 6.154 1.00 98.12 117 VAL A N 1
ATOM 927 C CA . VAL A 1 117 ? -7.471 -5.234 6.084 1.00 98.12 117 VAL A CA 1
ATOM 928 C C . VAL A 1 117 ? -8.365 -6.183 6.888 1.00 98.12 117 VAL A C 1
ATOM 930 O O . VAL A 1 117 ? -9.213 -5.718 7.651 1.00 98.12 117 VAL A O 1
ATOM 933 N N . ALA A 1 118 ? -8.159 -7.498 6.782 1.00 98.25 118 ALA A N 1
ATOM 934 C CA . ALA A 1 118 ? -8.925 -8.487 7.538 1.00 98.25 118 ALA A CA 1
ATOM 935 C C . ALA A 1 118 ? -8.748 -8.317 9.056 1.00 98.25 118 ALA A C 1
ATOM 937 O O . ALA A 1 118 ? -9.728 -8.363 9.797 1.00 98.25 118 ALA A O 1
ATOM 938 N N . LEU A 1 119 ? -7.530 -8.041 9.530 1.00 97.81 119 LEU A N 1
ATOM 939 C CA . LEU A 1 119 ? -7.269 -7.738 10.940 1.00 97.81 119 LEU A CA 1
ATOM 940 C C . LEU A 1 119 ? -8.006 -6.466 11.386 1.00 97.81 119 LEU A C 1
ATOM 942 O O . LEU A 1 119 ? -8.649 -6.460 12.438 1.00 97.81 119 LEU A O 1
ATOM 946 N N . HIS A 1 120 ? -7.997 -5.405 10.572 1.00 96.12 120 HIS A N 1
ATOM 947 C CA . HIS A 1 120 ? -8.786 -4.203 10.861 1.00 96.12 120 HIS A CA 1
ATOM 948 C C . HIS A 1 120 ? -10.288 -4.488 10.932 1.00 96.12 120 HIS A C 1
ATOM 950 O O . HIS A 1 120 ? -10.956 -3.951 11.819 1.00 96.12 120 HIS A O 1
ATOM 956 N N . LEU A 1 121 ? -10.807 -5.347 10.052 1.00 95.00 121 LEU A N 1
ATOM 957 C CA . LEU A 1 121 ? -12.202 -5.772 10.064 1.00 95.00 121 LEU A CA 1
ATOM 958 C C . LEU A 1 121 ? -12.527 -6.565 11.339 1.00 95.00 121 LEU A C 1
ATOM 960 O O . LEU A 1 121 ? -13.430 -6.181 12.075 1.00 95.00 121 LEU A O 1
ATOM 964 N N . ILE A 1 122 ? -11.755 -7.606 11.658 1.00 95.00 122 ILE A N 1
ATOM 965 C CA . ILE A 1 122 ? -11.955 -8.452 12.849 1.00 95.00 122 ILE A CA 1
ATOM 966 C C . ILE A 1 122 ? -11.905 -7.614 14.133 1.00 95.00 122 ILE A C 1
ATOM 968 O O . ILE A 1 122 ? -12.769 -7.736 15.001 1.00 95.00 122 ILE A O 1
ATOM 972 N N . GLY A 1 123 ? -10.925 -6.716 14.251 1.00 93.88 123 GLY A N 1
ATOM 973 C CA . GLY A 1 123 ? -10.839 -5.811 15.393 1.00 93.88 123 GLY A CA 1
ATOM 974 C C . GLY A 1 123 ? -11.932 -4.733 15.392 1.00 93.88 123 GLY A C 1
ATOM 975 O O . GLY A 1 123 ? -12.380 -4.305 16.456 1.00 93.88 123 GLY A O 1
ATOM 976 N N . GLY A 1 124 ? -12.411 -4.302 14.223 1.00 90.56 124 GLY A N 1
ATOM 977 C CA . GLY A 1 124 ? -13.356 -3.195 14.049 1.00 90.56 124 GLY A CA 1
ATOM 978 C C . GLY A 1 124 ? -14.836 -3.565 14.173 1.00 90.56 124 GLY A C 1
ATOM 979 O O . GLY A 1 124 ? -15.608 -2.765 14.700 1.00 90.56 124 GLY A O 1
ATOM 980 N N . VAL A 1 125 ? -15.243 -4.777 13.786 1.00 87.38 125 VAL A N 1
ATOM 981 C CA . VAL A 1 125 ? -16.655 -5.198 13.809 1.00 87.38 125 VAL A CA 1
ATOM 982 C C . VAL A 1 125 ? -17.160 -5.300 15.247 1.00 87.38 125 VAL A C 1
ATOM 984 O O . VAL A 1 125 ? -16.792 -6.190 16.011 1.00 87.38 125 VAL A O 1
ATOM 987 N N . GLN A 1 126 ? -17.998 -4.349 15.657 1.00 77.50 126 GLN A N 1
ATOM 988 C CA . GLN A 1 126 ? -18.760 -4.453 16.897 1.00 77.50 126 GLN A CA 1
ATOM 989 C C . GLN A 1 126 ? -19.977 -5.340 16.625 1.00 77.50 126 GLN A C 1
ATOM 991 O O . GLN A 1 126 ? -20.874 -4.942 15.886 1.00 77.50 126 GLN A O 1
ATOM 996 N N . ARG A 1 127 ? -20.016 -6.547 17.204 1.00 61.84 127 ARG A N 1
ATOM 997 C CA . ARG A 1 127 ? -21.277 -7.287 17.293 1.00 61.84 127 ARG A CA 1
ATOM 998 C C . ARG A 1 127 ? -22.199 -6.503 18.224 1.00 61.84 127 ARG A C 1
ATOM 1000 O O . ARG A 1 127 ? -21.849 -6.276 19.380 1.00 61.84 127 ARG A O 1
ATOM 1007 N N . LYS A 1 128 ? -23.332 -6.046 17.690 1.00 54.38 128 LYS A N 1
ATOM 1008 C CA . LYS A 1 128 ? -24.488 -5.650 18.495 1.00 54.38 128 LYS A CA 1
ATOM 1009 C C . LYS A 1 128 ? -24.979 -6.948 19.142 1.00 54.38 128 LYS A C 1
ATOM 1011 O O . LYS A 1 128 ? -25.481 -7.807 18.421 1.00 54.38 128 LYS A O 1
ATOM 1016 N N . ASN A 1 129 ? -24.696 -7.129 20.429 1.00 49.78 129 ASN A N 1
ATOM 1017 C CA . ASN A 1 129 ? -25.385 -8.129 21.241 1.00 49.78 129 ASN A CA 1
ATOM 1018 C C . ASN A 1 129 ? -26.737 -7.557 21.656 1.00 49.78 129 ASN A C 1
ATOM 1020 O O . ASN A 1 129 ? -26.768 -6.339 21.951 1.00 49.78 129 ASN A O 1
#

Secondary structure (DSSP, 8-state):
-HHHHHHHHHHHHHHHHHHHHHHHHH-S-TTTS-HHHHHHHHHHHHHHHHHHHHHHHHHHH----SSHHHHHHHHHHHHHHHHHHHHHHHHIIIIIIISSS--HHHHHHHHHHHHHHHHHHHHH-----

Radius of gyration: 16.7 Å; Cα contacts (8 Å, |Δi|>4): 159; chains: 1; bounding box: 41×24×53 Å

Foldseek 3Di:
DLQVLQVVLVVLVVVLVVLVVVCCVVPVPVVPDDPLLNCQLVVLSVQSNVLSVVSNVCSVDPDFDPDPVLNVLLVVLVVLSVVLNVLSVVSNCCCNPPVSHDDCSPVSSVVSNVSSVVSNVSSPDDPPD